Protein AF-A0A922CEM9-F1 (afdb_monomer_lite)

Organism: Manduca sexta (NCBI:txid7130)

Foldseek 3Di:
DDPVVVVVVVVVVVVVVVVVVVVVVVVVVVVVVVVVCQQPPDVHVVVVVVVVVVVVVVVVCVVVVHDPVPDPDPDPPPPPCPDDDPPCPVVVVVVVVPDDD

Structure (mmCIF, N/CA/C/O backbone):
data_AF-A0A922CEM9-F1
#
_entry.id   AF-A0A922CEM9-F1
#
loop_
_atom_site.group_PDB
_atom_site.id
_atom_site.type_symbol
_atom_site.label_atom_id
_atom_site.label_alt_id
_atom_site.label_comp_id
_atom_site.label_asym_id
_atom_site.label_entity_id
_atom_site.label_seq_id
_atom_site.pdbx_PDB_ins_code
_atom_site.Cartn_x
_atom_site.Cartn_y
_atom_site.Cartn_z
_atom_site.occupancy
_atom_site.B_iso_or_equiv
_atom_site.auth_seq_id
_atom_site.auth_comp_id
_atom_site.auth_asym_id
_atom_site.auth_atom_id
_atom_site.pdbx_PDB_model_num
ATOM 1 N N . MET A 1 1 ? 22.266 6.533 -48.137 1.00 52.03 1 MET A N 1
ATOM 2 C CA . MET A 1 1 ? 22.133 6.348 -46.674 1.00 52.03 1 MET A CA 1
ATOM 3 C C . MET A 1 1 ? 21.300 5.097 -46.455 1.00 52.03 1 MET A C 1
ATOM 5 O O . MET A 1 1 ? 20.254 4.986 -47.076 1.00 52.03 1 MET A O 1
ATOM 9 N N . ASN A 1 2 ? 21.814 4.115 -45.711 1.00 60.44 2 ASN A N 1
ATOM 10 C CA . ASN A 1 2 ? 21.209 2.780 -45.627 1.00 60.44 2 ASN A CA 1
ATOM 11 C C . ASN A 1 2 ? 20.003 2.791 -44.675 1.00 60.44 2 ASN A C 1
ATOM 13 O O . ASN A 1 2 ? 20.176 3.047 -43.484 1.00 60.44 2 ASN A O 1
ATOM 17 N N . ALA A 1 3 ? 18.811 2.472 -45.188 1.00 66.12 3 ALA A N 1
ATOM 18 C CA . ALA A 1 3 ? 17.558 2.414 -44.425 1.00 66.12 3 ALA A CA 1
ATOM 19 C C . ALA A 1 3 ? 17.648 1.488 -43.192 1.00 66.12 3 ALA A C 1
ATOM 21 O O . ALA A 1 3 ? 17.081 1.775 -42.142 1.00 66.12 3 ALA A O 1
ATOM 22 N N . THR A 1 4 ? 18.453 0.426 -43.276 1.00 71.00 4 THR A N 1
ATOM 23 C CA . THR A 1 4 ? 18.724 -0.510 -42.174 1.00 71.00 4 THR A CA 1
ATOM 24 C C . THR A 1 4 ? 19.488 0.132 -41.010 1.00 71.00 4 THR A C 1
ATOM 26 O O . THR A 1 4 ? 19.304 -0.251 -39.859 1.00 71.00 4 THR A O 1
ATOM 29 N N . GLY A 1 5 ? 20.338 1.128 -41.287 1.00 73.38 5 GLY A N 1
ATOM 30 C CA . GLY A 1 5 ? 21.070 1.864 -40.253 1.00 73.38 5 GLY A CA 1
ATOM 31 C C . GLY A 1 5 ? 20.172 2.823 -39.471 1.00 73.38 5 GLY A C 1
ATOM 32 O O . GLY A 1 5 ? 20.314 2.933 -38.258 1.00 73.38 5 GLY A O 1
ATOM 33 N N . 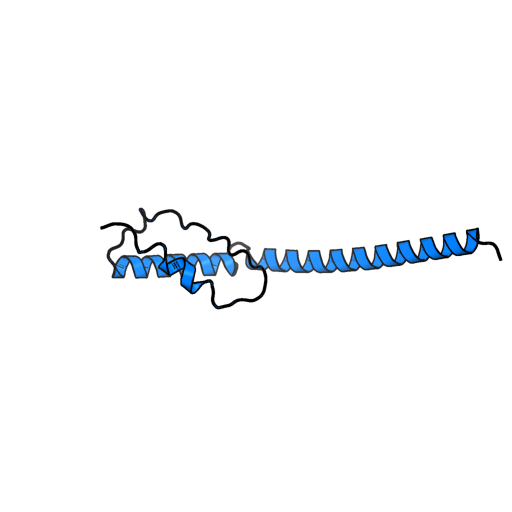GLN A 1 6 ? 19.209 3.454 -40.149 1.00 77.31 6 GLN A N 1
ATOM 34 C CA . GLN A 1 6 ? 18.214 4.329 -39.518 1.00 77.31 6 GLN A CA 1
ATOM 35 C C . GLN A 1 6 ? 17.221 3.531 -38.661 1.00 77.31 6 GLN A C 1
ATOM 37 O O . GLN A 1 6 ? 16.920 3.939 -37.545 1.00 77.31 6 GLN A O 1
ATOM 42 N N . LEU A 1 7 ? 16.785 2.357 -39.133 1.00 85.69 7 LEU A N 1
ATOM 43 C CA . LEU A 1 7 ? 15.920 1.456 -38.364 1.00 85.69 7 LEU A CA 1
ATOM 44 C C . LEU A 1 7 ? 16.593 0.981 -37.064 1.00 85.69 7 LEU A C 1
ATOM 46 O O . LEU A 1 7 ? 15.972 1.000 -36.006 1.00 85.69 7 LEU A O 1
ATOM 50 N N . ASN A 1 8 ? 17.873 0.598 -37.125 1.00 85.56 8 ASN A N 1
ATOM 51 C CA . ASN A 1 8 ? 18.615 0.173 -35.935 1.00 85.56 8 ASN A CA 1
ATOM 52 C C . ASN A 1 8 ? 18.835 1.315 -34.934 1.00 85.56 8 ASN A C 1
ATOM 54 O O . ASN A 1 8 ? 18.802 1.074 -33.730 1.00 85.56 8 ASN A O 1
ATOM 58 N N . GLN A 1 9 ? 19.042 2.545 -35.410 1.00 87.69 9 GLN A N 1
ATOM 59 C CA . GLN A 1 9 ? 19.142 3.719 -34.536 1.00 87.69 9 GLN A CA 1
ATOM 60 C C . GLN A 1 9 ? 17.805 4.029 -33.854 1.00 87.69 9 GLN A C 1
ATOM 62 O O . GLN A 1 9 ? 17.786 4.281 -32.652 1.00 87.69 9 GLN A O 1
ATOM 67 N N . GLN A 1 10 ? 16.695 3.937 -34.592 1.00 91.12 10 GLN A N 1
ATOM 68 C CA . GLN A 1 10 ? 15.358 4.132 -34.035 1.00 91.12 10 GLN A CA 1
ATOM 69 C C . GLN A 1 10 ? 15.038 3.082 -32.967 1.00 91.12 10 GLN A C 1
ATOM 71 O O . GLN A 1 10 ? 14.647 3.435 -31.860 1.00 91.12 10 GLN A O 1
ATOM 76 N N . LEU A 1 11 ? 15.291 1.802 -33.253 1.00 92.25 11 LEU A N 1
ATOM 77 C CA . LEU A 1 11 ? 15.058 0.722 -32.293 1.00 92.25 11 LEU A CA 1
ATOM 78 C C . LEU A 1 11 ? 15.880 0.908 -31.009 1.00 92.25 11 LEU A C 1
ATOM 80 O O . LEU A 1 11 ? 15.380 0.677 -29.911 1.00 92.25 11 LEU A O 1
ATOM 84 N N . GLN A 1 12 ? 17.138 1.343 -31.125 1.00 92.06 12 GLN A N 1
ATOM 85 C CA . GLN A 1 12 ? 17.969 1.643 -29.956 1.00 92.06 12 GLN A CA 1
ATOM 86 C C . GLN A 1 12 ? 17.399 2.791 -29.121 1.00 92.06 12 GLN A C 1
ATOM 88 O O . GLN A 1 12 ? 17.437 2.723 -27.893 1.00 92.06 12 GLN A O 1
ATOM 93 N N . GLN A 1 13 ? 16.865 3.826 -29.768 1.00 93.50 13 GLN A N 1
ATOM 94 C CA . GLN A 1 13 ? 16.233 4.945 -29.081 1.00 93.50 13 GLN A CA 1
ATOM 95 C C . GLN A 1 13 ? 14.931 4.521 -28.390 1.00 93.50 13 GLN A C 1
ATOM 97 O O . GLN A 1 13 ? 14.713 4.881 -27.235 1.00 93.50 13 GLN A O 1
ATOM 102 N N . ASP A 1 14 ? 14.106 3.711 -29.050 1.00 95.31 14 ASP A N 1
ATOM 103 C CA . ASP A 1 14 ? 12.849 3.213 -28.488 1.00 95.31 14 ASP A CA 1
ATOM 104 C C . ASP A 1 14 ? 13.100 2.331 -27.259 1.00 95.31 14 ASP A C 1
ATOM 106 O O . ASP A 1 14 ? 12.479 2.541 -26.219 1.00 95.31 14 ASP A O 1
ATOM 110 N N . LEU A 1 15 ? 14.089 1.431 -27.321 1.00 94.44 15 LEU A N 1
ATOM 111 C CA . LEU A 1 15 ? 14.491 0.608 -26.175 1.00 94.44 15 LEU A CA 1
ATOM 112 C C . LEU A 1 15 ? 15.012 1.451 -25.003 1.00 94.44 15 LEU A C 1
ATOM 114 O O . LEU A 1 15 ? 14.730 1.145 -23.845 1.00 94.44 15 LEU A O 1
ATOM 118 N N . GLN A 1 16 ? 15.769 2.518 -25.277 1.00 95.38 16 GLN A N 1
ATOM 119 C CA . GLN A 1 16 ? 16.227 3.432 -24.227 1.00 95.38 16 GLN A CA 1
ATOM 120 C C . GLN A 1 16 ? 15.060 4.190 -23.593 1.00 95.38 16 GLN A C 1
ATOM 122 O O . GLN A 1 16 ? 15.006 4.303 -22.367 1.00 95.38 16 GLN A O 1
ATOM 127 N N . ASN A 1 17 ? 14.118 4.671 -24.405 1.00 96.25 17 ASN A N 1
ATOM 128 C CA . ASN A 1 17 ? 12.920 5.348 -23.921 1.00 96.25 17 ASN A CA 1
ATOM 129 C C . ASN A 1 17 ? 12.085 4.413 -23.041 1.00 96.25 17 ASN A C 1
ATOM 131 O O . ASN A 1 17 ? 11.733 4.781 -21.923 1.00 96.25 17 ASN A O 1
ATOM 135 N N . GLU A 1 18 ? 11.837 3.186 -23.500 1.00 95.81 18 GLU A N 1
ATOM 136 C CA . GLU A 1 18 ? 11.078 2.187 -22.750 1.00 95.81 18 GLU A CA 1
ATOM 137 C C . GLU A 1 18 ? 11.772 1.829 -21.430 1.00 95.81 18 GLU A C 1
ATOM 139 O O . GLU A 1 18 ? 11.124 1.785 -20.385 1.00 95.81 18 GLU A O 1
ATOM 144 N N . LEU A 1 19 ? 13.102 1.678 -21.431 1.00 96.00 19 LEU A N 1
ATOM 145 C CA . LEU A 1 19 ? 13.875 1.432 -20.213 1.00 96.00 19 LEU A CA 1
ATOM 146 C C . LEU A 1 19 ? 13.786 2.600 -19.218 1.00 96.00 19 LEU A C 1
ATOM 148 O O . LEU A 1 19 ? 13.675 2.377 -18.008 1.00 96.00 19 LEU A O 1
ATOM 152 N N . ILE A 1 20 ? 13.839 3.844 -19.699 1.00 96.88 20 ILE A N 1
ATOM 153 C CA . ILE A 1 20 ? 13.689 5.039 -18.859 1.00 96.88 20 ILE A CA 1
ATOM 154 C C . ILE A 1 20 ? 12.286 5.075 -18.252 1.00 96.88 20 ILE A C 1
ATOM 156 O O . ILE A 1 20 ? 12.148 5.227 -17.035 1.00 96.88 20 ILE A O 1
ATOM 160 N N . THR A 1 21 ? 11.252 4.890 -19.072 1.00 97.00 21 THR A N 1
ATOM 161 C CA . THR A 1 21 ? 9.857 4.894 -18.624 1.00 97.00 21 THR A CA 1
ATOM 162 C C . THR A 1 21 ? 9.587 3.767 -17.630 1.00 97.00 21 THR A C 1
ATOM 164 O O . THR A 1 21 ? 9.018 4.017 -16.568 1.00 97.00 21 THR A O 1
ATOM 167 N N . ALA A 1 22 ? 10.053 2.547 -17.906 1.00 96.19 22 ALA A N 1
ATOM 168 C CA . ALA A 1 22 ? 9.904 1.409 -17.004 1.00 96.19 22 ALA A CA 1
ATOM 169 C C . ALA A 1 22 ? 10.559 1.677 -15.641 1.00 96.19 22 ALA A C 1
ATOM 171 O O . ALA A 1 22 ? 9.948 1.434 -14.601 1.00 96.19 22 ALA A O 1
ATOM 172 N N . ASN A 1 23 ? 11.765 2.253 -15.618 1.00 96.94 23 ASN A N 1
ATOM 173 C CA . ASN A 1 23 ? 12.432 2.611 -14.365 1.00 96.94 23 ASN A CA 1
ATOM 174 C C . ASN A 1 23 ? 11.684 3.693 -13.579 1.00 96.94 23 ASN A C 1
ATOM 176 O O . ASN A 1 23 ? 11.586 3.612 -12.353 1.00 96.94 23 ASN A O 1
ATOM 180 N N . GLN A 1 24 ? 11.141 4.701 -14.262 1.00 96.69 24 GLN A N 1
ATOM 181 C CA . GLN A 1 24 ? 10.329 5.729 -13.612 1.00 96.69 24 GLN A CA 1
ATOM 182 C C . GLN A 1 24 ? 9.062 5.128 -12.994 1.00 96.69 24 GLN A C 1
ATOM 184 O O . GLN A 1 24 ? 8.767 5.401 -11.831 1.00 96.69 24 GLN A O 1
ATOM 189 N N . LEU A 1 25 ? 8.362 4.259 -13.728 1.00 97.06 25 LEU A N 1
ATOM 190 C CA . LEU A 1 25 ? 7.179 3.559 -13.228 1.00 97.06 25 LEU A CA 1
ATOM 191 C C . LEU A 1 25 ? 7.508 2.680 -12.020 1.00 97.06 25 LEU A C 1
ATOM 193 O O . LEU A 1 25 ? 6.811 2.750 -11.012 1.00 97.06 25 LEU A O 1
ATOM 197 N N . LEU A 1 26 ? 8.601 1.913 -12.065 1.00 97.38 26 LEU A N 1
ATOM 198 C CA . LEU A 1 26 ? 9.041 1.097 -10.929 1.00 97.38 26 LEU A CA 1
ATOM 199 C C . LEU A 1 26 ? 9.334 1.946 -9.687 1.00 97.38 26 LEU A C 1
ATOM 201 O O . LEU A 1 26 ? 8.992 1.550 -8.571 1.00 97.38 26 LEU A O 1
ATOM 205 N N . ARG A 1 27 ? 9.923 3.133 -9.864 1.00 96.19 27 ARG A N 1
ATOM 206 C CA . ARG A 1 27 ? 10.170 4.063 -8.757 1.00 96.19 27 ARG A CA 1
ATOM 207 C C . ARG A 1 27 ? 8.868 4.586 -8.149 1.00 96.19 27 ARG A C 1
ATOM 209 O O . ARG A 1 27 ? 8.771 4.644 -6.925 1.00 96.19 27 ARG A O 1
ATOM 216 N N . LEU A 1 28 ? 7.886 4.939 -8.979 1.00 96.75 28 LEU A N 1
ATOM 217 C CA . LEU A 1 28 ? 6.563 5.372 -8.518 1.00 96.75 28 LEU A CA 1
ATOM 218 C C . LEU A 1 28 ? 5.844 4.247 -7.768 1.00 96.75 28 LEU A C 1
ATOM 220 O O . LEU A 1 28 ? 5.395 4.456 -6.647 1.00 96.75 28 LEU A O 1
ATOM 224 N N . ILE A 1 29 ? 5.825 3.035 -8.330 1.00 95.00 29 ILE A N 1
ATOM 225 C CA . ILE A 1 29 ? 5.224 1.856 -7.690 1.00 95.00 29 ILE A CA 1
ATOM 226 C C . ILE A 1 29 ? 5.875 1.585 -6.331 1.00 95.00 29 ILE A C 1
ATOM 228 O O . ILE A 1 29 ? 5.178 1.344 -5.351 1.00 95.00 29 ILE A O 1
ATOM 232 N N . SER A 1 30 ? 7.204 1.652 -6.244 1.00 96.31 30 SER A N 1
ATOM 233 C CA . SER A 1 30 ? 7.928 1.463 -4.981 1.00 96.31 30 SER A CA 1
ATOM 234 C C . SER A 1 30 ? 7.508 2.482 -3.915 1.00 96.31 30 SER A C 1
ATOM 236 O O . SER A 1 30 ? 7.279 2.120 -2.760 1.00 96.31 30 SER A O 1
ATOM 238 N N . PHE A 1 31 ? 7.345 3.747 -4.311 1.00 96.50 31 PHE A N 1
ATOM 239 C CA . PHE A 1 31 ? 6.898 4.807 -3.413 1.00 96.50 31 PHE A CA 1
ATOM 240 C C . PHE A 1 31 ? 5.469 4.571 -2.910 1.00 96.50 31 PHE A C 1
ATOM 242 O O . PHE A 1 31 ? 5.233 4.626 -1.704 1.00 96.50 31 PHE A O 1
ATOM 249 N N . GLU A 1 32 ? 4.541 4.225 -3.803 1.00 95.69 32 GLU A N 1
ATOM 250 C CA . GLU A 1 32 ? 3.158 3.887 -3.442 1.00 95.69 32 GLU A CA 1
ATOM 251 C C . GLU A 1 32 ? 3.088 2.666 -2.513 1.00 95.69 32 GLU A C 1
ATOM 253 O O . GLU A 1 32 ? 2.390 2.674 -1.499 1.00 95.69 32 GLU A O 1
ATOM 258 N N . LEU A 1 33 ? 3.877 1.621 -2.787 1.00 95.31 33 LEU A N 1
ATOM 259 C CA . LEU A 1 33 ? 3.956 0.445 -1.917 1.00 95.31 33 LEU A CA 1
ATOM 260 C C . LEU A 1 33 ? 4.498 0.791 -0.528 1.00 95.31 33 LEU A C 1
ATOM 262 O O . LEU A 1 33 ? 4.043 0.229 0.471 1.00 95.31 33 LEU A O 1
ATOM 266 N N . GLN A 1 34 ? 5.454 1.717 -0.441 1.00 94.12 34 GLN A N 1
ATOM 267 C CA . GLN A 1 34 ? 5.971 2.186 0.838 1.00 94.12 34 GLN A CA 1
ATOM 268 C C . GLN A 1 34 ? 4.911 2.969 1.623 1.00 94.12 34 GLN A C 1
ATOM 270 O O . GLN A 1 34 ? 4.778 2.748 2.829 1.00 94.12 34 GLN A O 1
ATOM 275 N N . GLN A 1 35 ? 4.134 3.827 0.955 1.00 93.06 35 GLN A N 1
ATOM 276 C CA . GLN A 1 35 ? 3.017 4.537 1.581 1.00 93.06 35 GLN A CA 1
ATOM 277 C C . GLN A 1 35 ? 1.958 3.564 2.098 1.00 93.06 35 GLN A C 1
ATOM 279 O O . GLN A 1 35 ? 1.619 3.611 3.281 1.00 93.06 35 GLN A O 1
ATOM 284 N N . LEU A 1 36 ? 1.508 2.625 1.259 1.00 91.75 36 LEU A N 1
ATOM 285 C CA . LEU A 1 36 ? 0.547 1.594 1.655 1.00 91.75 36 LEU A CA 1
ATOM 286 C C . LEU A 1 36 ? 1.050 0.810 2.861 1.00 91.75 36 LEU A C 1
ATOM 288 O O . LEU A 1 36 ? 0.330 0.669 3.843 1.00 91.75 36 LEU A O 1
ATOM 292 N N . LYS A 1 37 ? 2.315 0.381 2.837 1.00 92.25 37 LYS A N 1
ATOM 293 C CA . LYS A 1 37 ? 2.927 -0.315 3.969 1.00 92.25 37 LYS A CA 1
ATOM 294 C C . LYS A 1 37 ? 2.899 0.527 5.242 1.00 92.25 37 LYS A C 1
ATOM 296 O O . LYS A 1 37 ? 2.640 -0.029 6.302 1.00 92.25 37 LYS A O 1
ATOM 301 N N . SER A 1 38 ? 3.191 1.825 5.165 1.00 90.94 38 SER A N 1
ATOM 302 C CA . SER A 1 38 ? 3.142 2.709 6.338 1.00 90.94 38 SER A CA 1
ATOM 303 C C . SER A 1 38 ? 1.721 2.947 6.848 1.00 90.94 38 SER A C 1
ATOM 305 O O . SER A 1 38 ? 1.515 3.022 8.053 1.00 90.94 38 SER A O 1
ATOM 307 N N . PHE A 1 39 ? 0.737 3.001 5.952 1.00 90.88 39 PHE A N 1
ATOM 308 C CA . PHE A 1 39 ? -0.665 3.177 6.310 1.00 90.88 39 PHE A CA 1
ATOM 309 C C . PHE A 1 39 ? -1.251 1.915 6.961 1.00 90.88 39 PHE A C 1
ATOM 311 O O . PHE A 1 39 ? -1.959 2.005 7.963 1.00 90.88 39 PHE A O 1
ATOM 318 N N . THR A 1 40 ? -0.927 0.733 6.422 1.00 91.19 40 THR A N 1
ATOM 319 C CA . THR A 1 40 ? -1.469 -0.562 6.864 1.00 91.19 40 THR A CA 1
ATOM 320 C C . THR A 1 40 ? -0.579 -1.309 7.857 1.00 91.19 40 THR A C 1
ATOM 322 O O . THR A 1 40 ? -0.852 -2.476 8.144 1.00 91.19 40 THR A O 1
ATOM 325 N N . CYS A 1 41 ? 0.527 -0.725 8.332 1.00 89.69 41 CYS A N 1
ATOM 326 C CA . CYS A 1 41 ? 1.376 -1.401 9.310 1.00 89.69 41 CYS A CA 1
ATOM 327 C C . CYS A 1 41 ? 0.636 -1.594 10.640 1.00 89.69 41 CYS A C 1
ATOM 329 O O . CYS A 1 41 ? -0.326 -0.891 10.947 1.00 89.69 41 CYS A O 1
ATOM 331 N N . ALA A 1 42 ? 1.105 -2.553 11.441 1.00 86.06 42 ALA A N 1
ATOM 332 C CA . ALA A 1 42 ? 0.587 -2.738 12.790 1.00 86.06 42 ALA A CA 1
ATOM 333 C C . ALA A 1 42 ? 0.830 -1.466 13.620 1.00 86.06 42 ALA A C 1
ATOM 335 O O . ALA A 1 42 ? 1.957 -0.970 13.686 1.00 86.06 42 ALA A O 1
ATOM 336 N N . GLY A 1 43 ? -0.227 -0.933 14.228 1.00 85.06 43 GLY A N 1
ATOM 337 C CA . GLY A 1 43 ? -0.223 0.365 14.906 1.00 85.06 43 GLY A CA 1
ATOM 338 C C . GLY A 1 43 ? -0.198 1.582 13.972 1.00 85.06 43 GLY A C 1
ATOM 339 O O . GLY A 1 43 ? -0.079 2.704 14.460 1.00 85.06 43 GLY A O 1
ATOM 340 N N . GLY A 1 44 ? -0.302 1.377 12.657 1.00 86.44 44 GLY A N 1
ATOM 341 C CA . GLY A 1 44 ? -0.443 2.434 11.662 1.00 86.44 44 GLY A CA 1
ATOM 342 C C . GLY A 1 44 ? -1.830 3.075 11.670 1.00 86.44 44 GLY A C 1
ATOM 343 O O . GLY A 1 44 ? -2.737 2.671 12.404 1.00 86.44 44 GLY A O 1
ATOM 344 N N . GLU A 1 45 ? -1.997 4.077 10.813 1.00 88.62 45 GLU A N 1
ATOM 345 C CA . GLU A 1 45 ? -3.215 4.889 10.735 1.00 88.62 45 GLU A CA 1
ATOM 346 C C . GLU A 1 45 ? -4.463 4.053 10.419 1.00 88.62 45 GLU A C 1
ATOM 348 O O . GLU A 1 45 ? -5.512 4.253 11.028 1.00 88.62 45 GLU A O 1
ATOM 353 N N . PHE A 1 46 ? -4.349 3.056 9.536 1.00 90.38 46 PHE A N 1
ATOM 354 C CA . PHE A 1 46 ? -5.470 2.174 9.219 1.00 90.38 46 PHE A CA 1
ATOM 355 C C . PHE A 1 46 ? -5.989 1.433 10.457 1.00 90.38 46 PHE A C 1
ATOM 357 O O . PHE A 1 46 ? -7.190 1.422 10.724 1.00 90.38 46 PHE A O 1
ATOM 364 N N . GLU A 1 47 ? -5.092 0.828 11.238 1.00 88.06 47 GLU A N 1
ATOM 365 C CA . GLU A 1 47 ? -5.476 0.081 12.436 1.00 88.06 47 GLU A CA 1
ATOM 366 C C . GLU A 1 47 ? -6.035 1.010 13.521 1.00 88.06 47 GLU A C 1
ATOM 368 O O . GLU A 1 47 ? -7.007 0.657 14.194 1.00 88.06 47 GLU A O 1
ATOM 373 N N . ALA A 1 48 ? -5.461 2.209 13.669 1.00 89.75 48 ALA A N 1
ATOM 374 C CA . ALA A 1 48 ? -5.968 3.231 14.579 1.00 89.75 48 ALA A CA 1
ATOM 375 C C . ALA A 1 48 ? -7.411 3.630 14.229 1.00 89.75 48 ALA A C 1
ATOM 377 O O . ALA A 1 48 ? -8.279 3.604 15.103 1.00 89.75 48 ALA A O 1
ATOM 378 N N . ASN A 1 49 ? -7.691 3.879 12.948 1.00 90.38 49 ASN A N 1
ATOM 379 C CA . ASN A 1 49 ? -9.027 4.235 12.468 1.00 90.38 49 ASN A CA 1
ATOM 380 C C . ASN A 1 49 ? -10.034 3.094 12.678 1.00 90.38 49 ASN A C 1
ATOM 382 O O . ASN A 1 49 ? -11.164 3.330 13.103 1.00 90.38 49 ASN A O 1
ATOM 386 N N . ILE A 1 50 ? -9.639 1.839 12.437 1.00 89.31 50 ILE A N 1
ATOM 387 C CA . ILE A 1 50 ? -10.500 0.677 12.711 1.00 89.31 50 ILE A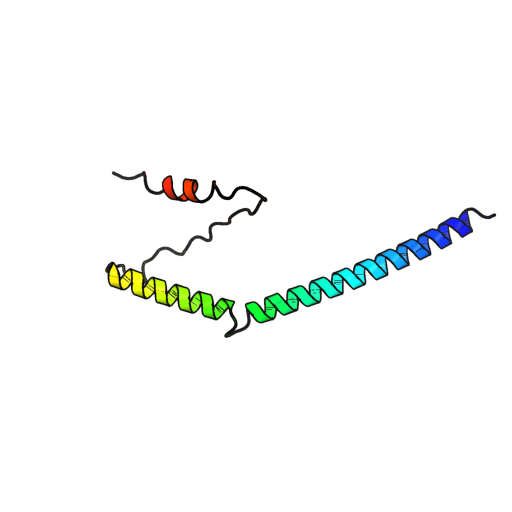 CA 1
ATOM 388 C C . ILE A 1 50 ? -10.822 0.569 14.207 1.00 89.31 50 ILE A C 1
ATOM 390 O O . ILE A 1 50 ? -11.977 0.338 14.572 1.00 89.31 50 ILE A O 1
ATOM 394 N N . LYS A 1 51 ? -9.831 0.771 15.082 1.00 88.31 51 LYS A N 1
ATOM 395 C CA . LYS A 1 51 ? -10.023 0.754 16.540 1.00 88.31 51 LYS A CA 1
ATOM 396 C C . LYS A 1 51 ? -10.938 1.879 17.016 1.00 88.31 51 LYS A C 1
ATOM 398 O O . LYS A 1 51 ? -11.808 1.642 17.855 1.00 88.31 51 LYS A O 1
ATOM 403 N N . GLU A 1 52 ? -10.767 3.084 16.483 1.00 91.06 52 GLU A N 1
ATOM 404 C CA . GLU A 1 52 ? -11.636 4.217 16.796 1.00 91.06 52 GLU A CA 1
ATOM 405 C C . GLU A 1 52 ? -13.074 3.952 16.342 1.00 91.06 52 GLU A C 1
ATOM 407 O O . GLU A 1 52 ? -13.997 4.071 17.148 1.00 91.06 52 GLU A O 1
ATOM 412 N N . ASN A 1 53 ? -13.267 3.489 15.106 1.00 88.75 53 ASN A N 1
ATOM 413 C CA . ASN A 1 53 ? -14.587 3.140 14.582 1.00 88.75 53 ASN A CA 1
ATOM 414 C C . ASN A 1 53 ? -15.273 2.056 15.423 1.00 88.75 53 ASN A C 1
ATOM 416 O O . ASN A 1 53 ? -16.453 2.189 15.748 1.00 88.75 53 ASN A O 1
ATOM 420 N N . ALA A 1 54 ? -14.542 1.017 15.837 1.00 86.56 54 ALA A N 1
ATOM 421 C CA . ALA A 1 54 ? -15.070 -0.015 16.728 1.00 86.56 54 ALA A CA 1
ATOM 422 C C . ALA A 1 54 ? -15.487 0.562 18.095 1.00 86.56 54 ALA A C 1
ATOM 424 O O . ALA A 1 54 ? -16.549 0.223 18.618 1.00 86.56 54 ALA A O 1
ATOM 425 N N . SER A 1 55 ? -14.692 1.479 18.655 1.00 87.81 55 SER A N 1
ATOM 426 C CA . SER A 1 55 ? -15.009 2.176 19.910 1.00 87.81 55 SER A CA 1
ATOM 427 C C . SER A 1 55 ? -16.248 3.067 19.785 1.00 87.81 55 SER A C 1
ATOM 429 O O . SER A 1 55 ? -17.114 3.069 20.664 1.00 87.81 55 SER A O 1
ATOM 431 N N . LEU A 1 56 ? -16.375 3.804 18.681 1.00 87.94 56 LEU A N 1
ATOM 432 C CA . LEU A 1 56 ? -17.546 4.631 18.393 1.00 87.94 56 LEU A CA 1
ATOM 433 C C . LEU A 1 56 ? -18.802 3.779 18.206 1.00 87.94 56 LEU A C 1
ATOM 435 O O . LEU A 1 56 ? -19.844 4.109 18.772 1.00 87.94 56 LEU A O 1
ATOM 439 N N . LEU A 1 57 ? -18.699 2.657 17.492 1.00 85.81 57 LEU A N 1
ATOM 440 C CA . LEU A 1 57 ? -19.798 1.708 17.340 1.00 85.81 57 LEU A CA 1
ATOM 441 C C . LEU A 1 57 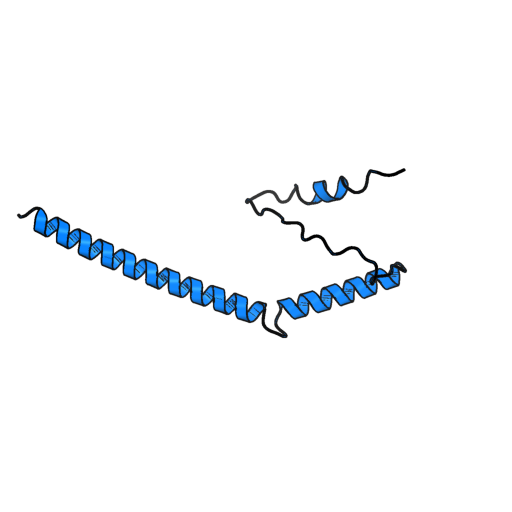? -20.222 1.134 18.699 1.00 85.81 57 LEU A C 1
ATOM 443 O O . LEU A 1 57 ? -21.416 1.065 18.985 1.00 85.81 57 LEU A O 1
ATOM 447 N N . ALA A 1 58 ? -19.260 0.814 19.569 1.00 83.81 58 ALA A N 1
ATOM 448 C CA . ALA A 1 58 ? -19.534 0.356 20.927 1.00 83.81 58 ALA A CA 1
ATOM 449 C C . ALA A 1 58 ? -20.284 1.385 21.775 1.00 83.81 58 ALA A C 1
ATOM 451 O O . ALA A 1 58 ? -21.253 1.045 22.457 1.00 83.81 58 ALA A O 1
ATOM 452 N N . LYS A 1 59 ? -19.888 2.656 21.686 1.00 85.75 59 LYS A N 1
ATOM 453 C CA . LYS A 1 59 ? -20.606 3.759 22.337 1.00 85.75 59 LYS A CA 1
ATOM 454 C C . LYS A 1 59 ? -22.010 3.939 21.766 1.00 85.75 59 LYS A C 1
ATOM 456 O O . LYS A 1 59 ? -22.959 4.110 22.520 1.00 85.75 59 LYS A O 1
ATOM 461 N N . LEU A 1 60 ? -22.166 3.894 20.446 1.00 83.62 60 LEU A N 1
ATOM 462 C CA . LEU A 1 60 ? -23.472 4.064 19.814 1.00 83.62 60 LEU A CA 1
ATOM 463 C C . LEU A 1 60 ? -24.433 2.941 20.213 1.00 83.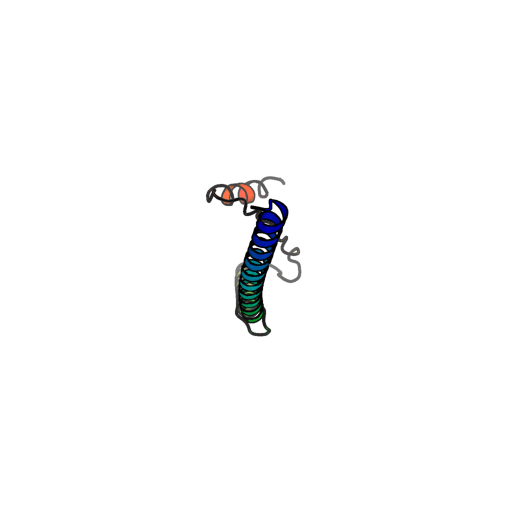62 60 LEU A C 1
ATOM 465 O O . LEU A 1 60 ? -25.594 3.188 20.538 1.00 83.62 60 LEU A O 1
ATOM 469 N N . ALA A 1 61 ? -23.934 1.710 20.225 1.00 81.31 61 ALA A N 1
ATOM 470 C CA . ALA A 1 61 ? -24.711 0.554 20.609 1.00 81.31 61 ALA A CA 1
ATOM 471 C C . ALA A 1 61 ? -25.116 0.589 22.084 1.00 81.31 61 ALA A C 1
ATOM 473 O O . ALA A 1 61 ? -26.275 0.314 22.385 1.00 81.31 61 ALA A O 1
ATOM 474 N N . SER A 1 62 ? -24.229 1.009 22.993 1.00 82.31 62 SER A N 1
ATOM 475 C CA . SER A 1 62 ? -24.594 1.178 24.404 1.00 82.31 62 SER A CA 1
ATOM 476 C C . SER A 1 62 ? -25.657 2.264 24.600 1.00 82.31 62 SER A C 1
ATOM 478 O O . SER A 1 62 ? -26.599 2.063 25.360 1.00 82.31 62 SER A O 1
ATOM 480 N N . MET A 1 63 ? -25.596 3.369 23.848 1.00 81.81 63 MET A N 1
ATOM 481 C CA . MET A 1 63 ? -26.631 4.416 23.876 1.00 81.81 63 MET A CA 1
ATOM 482 C C . MET A 1 63 ? -27.991 3.942 23.346 1.00 81.81 63 MET A C 1
ATOM 484 O O . MET A 1 63 ? -29.025 4.500 23.714 1.00 81.81 63 MET A O 1
ATOM 488 N N . LYS A 1 64 ? -28.003 2.947 22.454 1.00 78.75 64 LYS A N 1
ATOM 489 C CA . LYS A 1 64 ? -29.216 2.413 21.819 1.00 78.75 64 LYS A CA 1
ATOM 490 C C . LYS A 1 64 ? -29.635 1.038 22.354 1.00 78.75 64 LYS A C 1
ATOM 492 O O . LYS A 1 64 ? -30.603 0.486 21.845 1.00 78.75 64 LYS A O 1
ATOM 497 N N . ASN A 1 65 ? -28.948 0.508 23.373 1.00 76.44 65 ASN A N 1
ATOM 498 C CA . ASN A 1 65 ? -29.100 -0.867 23.872 1.00 76.44 65 ASN A CA 1
ATOM 499 C C . ASN A 1 65 ? -29.049 -1.933 22.756 1.00 76.44 65 ASN A C 1
ATOM 501 O O . ASN A 1 65 ? -29.775 -2.924 22.792 1.00 76.44 65 ASN A O 1
ATOM 505 N N . ILE A 1 66 ? -28.207 -1.723 21.743 1.00 76.75 66 ILE A N 1
ATOM 506 C CA . ILE A 1 66 ? -28.024 -2.661 20.632 1.00 76.75 66 ILE A CA 1
ATOM 507 C C . ILE A 1 66 ? -26.956 -3.683 21.029 1.00 76.75 66 ILE A C 1
ATOM 509 O O . ILE A 1 66 ? -25.882 -3.313 21.502 1.00 76.75 66 ILE A O 1
ATOM 513 N N . ASN A 1 67 ? -27.229 -4.972 20.815 1.00 71.75 67 ASN A N 1
ATOM 514 C CA . ASN A 1 67 ? -26.223 -6.014 20.997 1.00 71.75 67 ASN A CA 1
ATOM 515 C C . ASN A 1 67 ? -25.304 -6.086 19.767 1.00 71.75 67 ASN A C 1
ATOM 517 O O . ASN A 1 67 ? -25.706 -6.538 18.698 1.00 71.75 67 ASN A O 1
ATOM 521 N N . ILE A 1 68 ? -24.063 -5.642 19.945 1.00 71.44 68 ILE A N 1
ATOM 522 C CA . ILE A 1 68 ? -23.039 -5.540 18.895 1.00 71.44 68 ILE A CA 1
ATOM 523 C C . ILE A 1 68 ? -22.524 -6.912 18.465 1.00 71.44 68 ILE A C 1
ATOM 525 O O . ILE A 1 68 ? -22.119 -7.079 17.320 1.00 71.44 68 ILE A O 1
ATOM 529 N N . GLU A 1 69 ? -22.550 -7.896 19.367 1.00 71.75 69 GLU A N 1
ATOM 530 C CA . GLU A 1 69 ? -22.039 -9.247 19.101 1.00 71.75 69 GLU A CA 1
ATOM 531 C C . GLU A 1 69 ? -22.901 -9.999 18.079 1.00 71.75 69 GLU A C 1
ATOM 533 O O . GLU A 1 69 ? -22.415 -10.906 17.410 1.00 71.75 69 GLU A O 1
ATOM 538 N N . ASN A 1 70 ? -24.158 -9.572 17.920 1.00 70.56 70 ASN A N 1
ATOM 539 C CA . ASN A 1 70 ? -25.115 -10.132 16.969 1.00 70.56 70 ASN A CA 1
ATOM 540 C C . ASN A 1 70 ? -25.366 -9.213 15.765 1.00 70.56 70 ASN A C 1
ATOM 542 O O . ASN A 1 70 ? -26.312 -9.448 15.010 1.00 70.56 70 ASN A O 1
ATOM 546 N N . LEU A 1 71 ? -24.573 -8.149 15.587 1.00 66.12 71 LEU A N 1
ATOM 547 C CA . LEU A 1 71 ? -24.709 -7.323 14.393 1.00 66.12 71 LEU A CA 1
ATOM 548 C C . LEU A 1 71 ? -24.316 -8.149 13.161 1.00 66.12 71 LEU A C 1
ATOM 550 O O . LEU A 1 71 ? -23.300 -8.852 13.187 1.00 66.12 71 LEU A O 1
ATOM 554 N N . PRO A 1 72 ? -25.094 -8.063 12.070 1.00 67.38 72 PRO A N 1
ATOM 555 C CA . PRO A 1 72 ? -24.703 -8.682 10.818 1.00 67.38 72 PRO A CA 1
ATOM 556 C C . PRO A 1 72 ? -23.339 -8.138 10.385 1.00 67.38 72 PRO A C 1
ATOM 558 O O . PRO A 1 72 ? -23.004 -6.974 10.627 1.00 67.38 72 PRO A O 1
ATOM 561 N N . LEU A 1 73 ? -22.548 -8.996 9.738 1.00 68.62 73 LEU A N 1
ATOM 562 C CA . LEU A 1 73 ? -21.272 -8.601 9.150 1.00 68.62 73 LEU A CA 1
ATOM 563 C C . LEU A 1 73 ? -21.481 -7.356 8.283 1.00 68.62 73 LEU A C 1
ATOM 565 O O . LEU A 1 73 ? -22.349 -7.341 7.407 1.00 68.62 73 LEU A O 1
ATOM 569 N N . MET A 1 74 ? -20.679 -6.316 8.529 1.00 65.69 74 MET A N 1
ATOM 570 C CA . MET A 1 74 ? -20.684 -5.125 7.685 1.00 65.69 74 MET A CA 1
ATOM 571 C C . MET A 1 74 ? -20.412 -5.556 6.247 1.00 65.69 74 MET A C 1
ATOM 573 O O . MET A 1 74 ? -19.327 -6.042 5.917 1.00 65.69 74 MET A O 1
ATOM 577 N N . THR A 1 75 ? -21.407 -5.378 5.386 1.00 62.78 75 THR A N 1
ATOM 578 C CA . THR A 1 75 ? -21.233 -5.633 3.964 1.00 62.78 75 THR A CA 1
ATOM 579 C C . THR A 1 75 ? -20.408 -4.483 3.410 1.00 62.78 75 THR A C 1
ATOM 581 O O . THR A 1 75 ? -20.802 -3.320 3.500 1.00 62.78 75 THR A O 1
ATOM 584 N N . ARG A 1 76 ? -19.224 -4.790 2.872 1.00 59.19 76 ARG A N 1
ATOM 585 C CA . ARG A 1 76 ? -18.408 -3.792 2.182 1.00 59.19 76 ARG A CA 1
ATOM 586 C C . ARG A 1 76 ? -19.186 -3.339 0.951 1.00 59.19 76 ARG A C 1
ATOM 588 O O . ARG A 1 76 ? -19.204 -4.049 -0.050 1.00 59.19 76 ARG A O 1
ATOM 595 N N . ILE A 1 77 ? -19.801 -2.160 1.017 1.00 68.50 77 ILE A N 1
ATOM 596 C CA . ILE A 1 77 ? -20.373 -1.526 -0.168 1.00 68.50 77 ILE A CA 1
ATOM 597 C C . ILE A 1 77 ? -19.197 -1.222 -1.090 1.00 68.50 77 ILE A C 1
ATOM 599 O O . ILE A 1 77 ? -18.348 -0.379 -0.796 1.00 68.50 77 ILE A O 1
ATOM 603 N N . GLN A 1 78 ? -19.104 -1.968 -2.185 1.00 53.16 78 GLN A N 1
ATOM 604 C CA . GLN A 1 78 ? -18.171 -1.675 -3.257 1.00 53.16 78 GLN A CA 1
ATOM 605 C C . GLN A 1 78 ? -18.716 -0.448 -3.981 1.00 53.16 78 GLN A C 1
ATOM 607 O O . GLN A 1 78 ? -19.494 -0.549 -4.925 1.00 53.16 78 GLN A O 1
ATOM 612 N N . THR A 1 79 ? -18.348 0.736 -3.493 1.00 54.06 79 THR A N 1
ATOM 613 C CA . THR A 1 79 ? -18.535 1.959 -4.257 1.00 54.06 79 THR A CA 1
ATOM 614 C C . THR A 1 79 ? -17.635 1.830 -5.476 1.00 54.06 79 THR A C 1
ATOM 616 O O . THR A 1 79 ? -16.409 1.894 -5.394 1.00 54.06 79 THR A O 1
ATOM 619 N N . ASN A 1 80 ? -18.244 1.528 -6.618 1.00 48.88 80 ASN A N 1
ATOM 620 C CA . ASN A 1 80 ? -17.564 1.587 -7.895 1.00 48.88 80 ASN A CA 1
ATOM 621 C C . ASN A 1 80 ? -17.255 3.072 -8.110 1.00 48.88 80 ASN A C 1
ATOM 623 O O . ASN A 1 80 ? -18.134 3.833 -8.506 1.00 48.88 80 ASN A O 1
ATOM 627 N N . ILE A 1 81 ? -16.049 3.509 -7.735 1.00 50.41 81 ILE A N 1
ATOM 628 C CA . ILE A 1 81 ? -15.567 4.875 -7.962 1.00 50.41 81 ILE A CA 1
ATOM 629 C C . ILE A 1 81 ? -15.258 4.987 -9.463 1.00 50.41 81 ILE A C 1
ATOM 631 O O . ILE A 1 81 ? -14.114 5.094 -9.891 1.00 50.41 81 ILE A O 1
ATOM 635 N N . ALA A 1 82 ? -16.303 4.890 -10.282 1.00 46.84 82 ALA A N 1
ATOM 636 C CA . ALA A 1 82 ? -16.340 5.529 -11.578 1.00 46.84 82 ALA A CA 1
ATOM 637 C C . ALA A 1 82 ? -16.596 7.014 -11.295 1.00 46.84 82 ALA A C 1
ATOM 639 O O . ALA A 1 82 ? -17.482 7.373 -10.523 1.00 46.84 82 ALA A O 1
ATOM 640 N N . ALA A 1 83 ? -15.725 7.854 -11.834 1.00 48.56 83 ALA A N 1
ATOM 641 C CA . ALA A 1 83 ? -15.614 9.268 -11.526 1.00 48.56 83 ALA A CA 1
ATOM 642 C C . ALA A 1 83 ? -16.945 10.054 -11.597 1.00 48.56 83 ALA A C 1
ATOM 644 O O . ALA A 1 83 ? -17.762 9.821 -12.481 1.00 48.56 83 ALA A O 1
ATOM 645 N N . ASN A 1 84 ? -17.047 11.071 -10.730 1.00 45.19 84 ASN A N 1
ATOM 646 C CA . ASN A 1 84 ? -17.913 12.256 -10.837 1.00 45.19 84 ASN A CA 1
ATOM 647 C C . ASN A 1 84 ? -19.438 12.113 -10.679 1.00 45.19 84 ASN A C 1
ATOM 649 O O . ASN A 1 84 ? -20.154 12.565 -11.559 1.00 45.19 84 ASN A O 1
ATOM 653 N N . ASP A 1 85 ? -19.960 11.678 -9.526 1.00 44.09 85 ASP A N 1
ATOM 654 C CA . ASP A 1 85 ? -21.230 12.272 -9.062 1.00 44.09 85 ASP A CA 1
ATOM 655 C C . ASP A 1 85 ? -21.464 12.093 -7.555 1.00 44.09 85 ASP A C 1
ATOM 65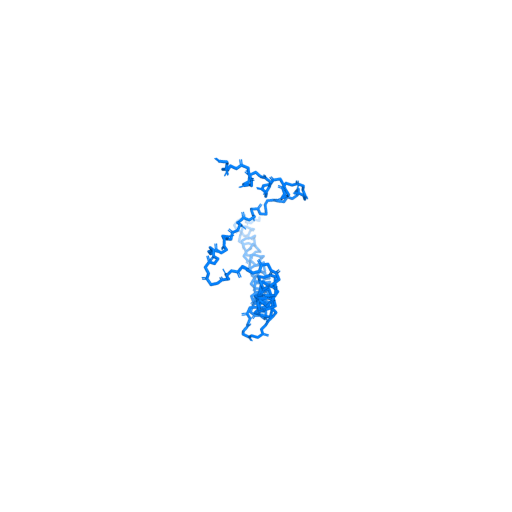7 O O . ASP A 1 85 ? -21.851 11.035 -7.059 1.00 44.09 85 ASP A O 1
ATOM 661 N N . SER A 1 86 ? -21.257 13.173 -6.803 1.00 51.19 86 SER A N 1
ATOM 662 C CA . SER A 1 86 ? -21.435 13.260 -5.348 1.00 51.19 86 SER A CA 1
ATOM 663 C C . SER A 1 86 ? -22.903 13.265 -4.886 1.00 51.19 86 SER A C 1
ATOM 665 O O . SER A 1 86 ? -23.174 13.631 -3.748 1.00 51.19 86 SER A O 1
ATOM 667 N N . HIS A 1 87 ? -23.858 12.871 -5.736 1.00 47.22 87 HIS A N 1
ATOM 668 C CA . HIS A 1 87 ? -25.297 12.954 -5.443 1.00 47.22 87 HIS A CA 1
ATOM 669 C C . HIS A 1 87 ? -26.051 11.615 -5.460 1.00 47.22 87 HIS A C 1
ATOM 671 O O . HIS A 1 87 ? -27.211 11.570 -5.055 1.00 47.22 87 HIS A O 1
ATOM 677 N N . LEU A 1 88 ? -25.413 10.510 -5.859 1.00 44.16 88 LEU A N 1
ATOM 678 C CA . LEU A 1 88 ? -26.069 9.193 -5.931 1.00 44.16 88 LEU A CA 1
ATOM 679 C C . LEU A 1 88 ? -25.874 8.318 -4.682 1.00 44.16 88 LEU A C 1
ATOM 681 O O . LEU A 1 88 ? -26.647 7.386 -4.464 1.00 44.16 88 LEU A O 1
ATOM 685 N N . ALA A 1 89 ? -24.900 8.632 -3.822 1.00 50.16 89 ALA A N 1
ATOM 686 C CA . ALA A 1 89 ? -24.621 7.834 -2.625 1.00 50.16 89 ALA A CA 1
ATOM 687 C C . ALA A 1 89 ? -25.745 7.907 -1.568 1.00 50.16 89 ALA A C 1
ATOM 689 O O . ALA A 1 89 ? -26.035 6.906 -0.917 1.00 50.16 89 ALA A O 1
ATOM 690 N N . GLU A 1 90 ? -26.432 9.048 -1.430 1.00 50.16 90 GLU A N 1
ATOM 691 C CA . GLU A 1 90 ? -27.534 9.197 -0.461 1.00 50.16 90 GLU A CA 1
ATOM 692 C C . GLU A 1 90 ? -28.835 8.501 -0.895 1.00 50.16 90 GLU A C 1
ATOM 694 O O . GLU A 1 90 ? -29.662 8.164 -0.048 1.00 50.16 90 GLU A O 1
ATOM 699 N N . GLN A 1 91 ? -29.033 8.238 -2.192 1.00 48.31 91 GLN A N 1
ATOM 700 C CA . GLN A 1 91 ? -30.276 7.624 -2.677 1.00 48.31 91 GLN A CA 1
ATOM 701 C C . GLN A 1 91 ? -30.307 6.105 -2.473 1.00 48.31 91 GLN A C 1
ATOM 703 O O . GLN A 1 91 ? -31.376 5.547 -2.229 1.00 48.31 91 GLN A O 1
ATOM 708 N N . SER A 1 92 ? -29.150 5.431 -2.489 1.00 46.75 92 SER A N 1
ATOM 709 C CA . SER A 1 92 ? -29.103 3.973 -2.305 1.00 46.75 92 SER A CA 1
ATOM 710 C C . SER A 1 92 ? -29.395 3.539 -0.863 1.00 46.75 92 SER A C 1
ATOM 712 O O . SER A 1 92 ? -29.970 2.474 -0.669 1.00 46.75 92 SER A O 1
ATOM 714 N N . LEU A 1 93 ? -29.080 4.365 0.146 1.00 53.16 93 LEU A N 1
ATOM 715 C CA . LEU A 1 93 ? -29.412 4.072 1.552 1.00 53.16 93 LEU A CA 1
ATOM 716 C C . LEU A 1 93 ? -30.913 4.179 1.855 1.00 53.16 93 LEU A C 1
ATOM 718 O O . LEU A 1 93 ? -31.406 3.574 2.806 1.00 53.16 93 LEU A O 1
ATOM 722 N N . ARG A 1 94 ? -31.656 4.957 1.063 1.00 48.81 94 ARG A N 1
ATOM 723 C CA . ARG A 1 94 ? -33.078 5.213 1.314 1.00 48.81 94 ARG A CA 1
ATOM 724 C C . ARG A 1 94 ? -33.995 4.111 0.786 1.00 48.81 94 ARG A C 1
ATOM 726 O O . ARG A 1 94 ? -35.111 3.985 1.274 1.00 48.81 94 ARG A O 1
ATOM 733 N N . ASN A 1 95 ? -33.524 3.303 -0.163 1.00 43.25 95 ASN A N 1
ATOM 734 C CA . ASN A 1 95 ? -34.344 2.271 -0.802 1.00 43.25 95 ASN A CA 1
ATOM 735 C C . ASN A 1 95 ? -34.354 0.929 -0.052 1.00 43.25 95 ASN A C 1
ATOM 737 O O . ASN A 1 95 ? -35.251 0.130 -0.292 1.00 43.25 95 ASN A O 1
ATOM 741 N N . GLU A 1 96 ? -33.424 0.685 0.878 1.00 49.31 96 GLU A N 1
ATOM 742 C CA . GLU A 1 96 ? -33.403 -0.561 1.669 1.00 49.31 96 GLU A CA 1
ATOM 743 C C . GLU A 1 96 ? -34.208 -0.477 2.978 1.00 49.31 96 GLU A C 1
ATOM 745 O O . GLU A 1 96 ? -34.428 -1.486 3.634 1.00 49.31 96 GLU A O 1
ATOM 750 N N . THR A 1 97 ? -34.694 0.709 3.363 1.00 52.09 97 THR A N 1
ATOM 751 C CA . THR A 1 97 ? -35.463 0.915 4.611 1.00 52.09 97 THR A CA 1
ATOM 752 C C . THR A 1 97 ? -36.983 0.948 4.403 1.00 52.09 97 THR A C 1
ATOM 754 O O . THR A 1 97 ? -37.724 1.342 5.299 1.00 52.09 97 THR A O 1
ATOM 757 N N . SER A 1 98 ? -37.480 0.536 3.233 1.00 49.00 98 SER A N 1
ATOM 758 C CA . SER A 1 98 ? -38.919 0.446 2.933 1.00 49.00 98 SER A CA 1
ATOM 759 C C . SER A 1 98 ? -39.282 -0.885 2.288 1.00 49.00 98 SER A C 1
ATOM 761 O O . SER A 1 98 ? -39.774 -0.917 1.168 1.00 49.00 98 SER A O 1
ATOM 763 N N . MET A 1 99 ? -39.045 -1.983 3.000 1.00 51.69 99 MET A N 1
ATOM 764 C CA . MET A 1 99 ? -39.863 -3.191 2.895 1.00 51.69 99 MET A CA 1
ATOM 765 C C . MET A 1 99 ? -39.779 -3.945 4.218 1.00 51.69 99 MET A C 1
ATOM 767 O O . MET A 1 99 ? -38.742 -4.526 4.513 1.00 51.69 99 MET A O 1
ATO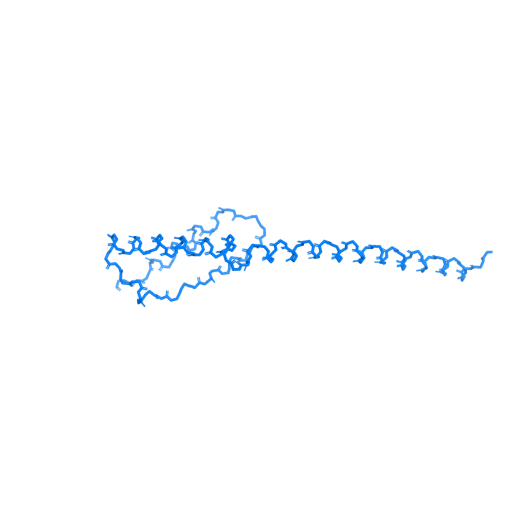M 771 N N . GLU A 1 100 ? -40.849 -3.850 5.007 1.00 38.56 100 GLU A N 1
ATOM 772 C CA . GLU A 1 100 ? -41.530 -4.937 5.735 1.00 38.56 100 GLU A CA 1
ATOM 773 C C . GLU A 1 100 ? -42.393 -4.310 6.848 1.00 38.56 100 GLU A C 1
ATOM 775 O O . GLU A 1 100 ? -41.922 -4.045 7.955 1.00 38.56 100 GLU A O 1
ATOM 780 N N . ASP A 1 101 ? -43.650 -4.014 6.483 1.00 39.16 101 ASP A N 1
ATOM 781 C CA . ASP A 1 101 ? -44.812 -4.132 7.381 1.00 39.16 101 ASP A CA 1
ATOM 782 C C . ASP A 1 101 ? -45.210 -5.616 7.472 1.00 39.16 101 ASP A C 1
ATOM 784 O O . ASP A 1 101 ? -45.156 -6.295 6.415 1.00 39.16 101 ASP A O 1
#

pLDDT: mean 76.47, std 18.66, range [38.56, 97.38]

Secondary structure (DSSP, 8-state):
--HHHHHHHHHHHHHHHHHHHHHHHHHHHHHHHHHHHHHSSTTSHHHHHHHHHHHHHHHHHHHHT--GGGPPP---------S--TTSHHHHHHSSSS---

Radius of gyration: 26.31 Å; chains: 1; bounding box: 67×23×71 Å

Sequence (101 aa):
MNATGQLNQQLQQDLQNELITANQLLRLISFELQQLKSFTCAGGEFEANIKENASLLAKLASMKNINIENLPLMTRIQTNIAANDSHLAEQSLRNETSMED